Protein AF-X1BA32-F1 (afdb_monomer_lite)

pLDDT: mean 87.83, std 12.62, range [53.78, 96.69]

InterPro domains:
  IPR036918 Pyruvate kinase, C-terminal domain superfamily [G3DSA:3.40.1380.20] (1-70)
  IPR036918 Pyruvate kinase, C-terminal domain superfamily [SSF52935] (2-60)

Sequence (70 aa):
METVYFNKKGKQNTEETLKLAKKIADEKSIDDIVLASTTGYTAEKAIEICEGLKLIVVGIGRSNKKDADS

Radius of gyration: 15.99 Å; chains: 1; bounding box: 28×53×26 Å

Secondary structure (DSSP, 8-state):
------SS-SGGGHHHHHHHHHHHHHHHT--EEEEE-SSSHHHHHHHHHTTTSEEEEE------------

Structure (mmCIF, N/CA/C/O backbone):
data_AF-X1BA32-F1
#
_entry.id   AF-X1BA32-F1
#
loop_
_atom_site.group_PDB
_atom_site.id
_atom_site.type_symbol
_atom_site.label_atom_id
_atom_site.label_alt_id
_atom_site.label_comp_id
_atom_site.label_asym_id
_atom_site.label_entity_id
_atom_site.label_seq_id
_atom_site.pdbx_PDB_ins_code
_atom_site.Cartn_x
_atom_site.Cartn_y
_atom_site.Cartn_z
_atom_site.occupancy
_atom_site.B_iso_or_equiv
_atom_site.auth_seq_id
_atom_site.auth_comp_id
_atom_site.auth_asym_id
_atom_site.auth_atom_id
_atom_site.pdbx_PDB_model_num
ATOM 1 N N . MET A 1 1 ? -12.435 15.556 -3.481 1.00 66.38 1 MET A N 1
ATOM 2 C CA . MET A 1 1 ? -11.640 14.375 -3.878 1.00 66.38 1 MET A CA 1
ATOM 3 C C . MET A 1 1 ? -10.322 14.903 -4.402 1.00 66.38 1 MET A C 1
ATOM 5 O O . MET A 1 1 ? -10.340 15.659 -5.363 1.00 66.38 1 MET A O 1
ATOM 9 N N . GLU A 1 2 ? -9.227 14.626 -3.700 1.00 82.31 2 GLU A N 1
ATOM 10 C CA . GLU A 1 2 ? -7.879 15.056 -4.089 1.00 82.31 2 GLU A CA 1
ATOM 11 C C . GLU A 1 2 ? -7.301 14.045 -5.095 1.00 82.31 2 GLU A C 1
ATOM 13 O O . GLU A 1 2 ? -7.573 12.847 -5.001 1.00 82.31 2 GLU A O 1
ATOM 18 N N . THR A 1 3 ? -6.570 14.506 -6.110 1.00 92.06 3 THR A N 1
ATOM 19 C CA . THR A 1 3 ? -5.941 13.642 -7.123 1.00 92.06 3 THR A CA 1
ATOM 20 C C . THR A 1 3 ? -4.549 14.169 -7.423 1.00 92.06 3 THR A C 1
ATOM 22 O O . THR A 1 3 ? -4.390 15.336 -7.770 1.00 92.06 3 THR A O 1
ATOM 25 N N . VAL A 1 4 ? -3.546 13.301 -7.289 1.00 94.06 4 VAL A N 1
ATOM 26 C CA . VAL A 1 4 ? -2.132 13.648 -7.452 1.00 94.06 4 VAL A CA 1
ATOM 27 C C . VAL A 1 4 ? -1.593 13.000 -8.724 1.00 94.06 4 VAL A C 1
ATOM 29 O O . VAL A 1 4 ? -1.760 11.799 -8.935 1.00 94.06 4 VAL A O 1
ATOM 32 N N . TYR A 1 5 ? -0.932 13.796 -9.565 1.00 94.62 5 TYR A N 1
ATOM 33 C CA . TYR A 1 5 ? -0.264 13.333 -10.780 1.00 94.62 5 TYR A CA 1
ATOM 34 C C . TYR A 1 5 ? 1.251 13.324 -10.576 1.00 94.62 5 TYR A C 1
ATOM 36 O O . TYR A 1 5 ? 1.849 14.339 -10.224 1.00 94.62 5 TYR A O 1
ATOM 44 N N . PHE A 1 6 ? 1.884 12.179 -10.831 1.00 94.25 6 PHE A N 1
ATOM 45 C CA . PHE A 1 6 ? 3.335 12.040 -10.742 1.00 94.25 6 PHE A CA 1
ATOM 46 C C . PHE A 1 6 ? 4.000 12.292 -12.095 1.00 94.25 6 PHE A C 1
ATOM 48 O O . PHE A 1 6 ? 3.652 11.666 -13.094 1.00 94.25 6 PHE A O 1
ATOM 55 N N . ASN A 1 7 ? 5.036 13.134 -12.110 1.00 93.06 7 ASN A N 1
ATOM 56 C CA . ASN A 1 7 ? 5.790 13.458 -13.329 1.00 93.06 7 ASN A CA 1
ATOM 57 C C . ASN A 1 7 ? 6.567 12.267 -13.914 1.00 93.06 7 ASN A C 1
ATOM 59 O O . ASN A 1 7 ? 6.878 12.243 -15.102 1.00 93.06 7 ASN A O 1
ATOM 63 N N . LYS A 1 8 ? 6.935 11.285 -13.083 1.00 93.62 8 LYS A N 1
ATOM 64 C CA . LYS A 1 8 ? 7.695 10.098 -13.494 1.00 93.62 8 LYS A CA 1
ATOM 65 C C . LYS A 1 8 ? 7.076 8.852 -12.888 1.00 93.62 8 LYS A C 1
ATOM 67 O O . LYS A 1 8 ? 6.716 8.862 -11.717 1.00 93.62 8 LYS A O 1
ATOM 72 N N . LYS A 1 9 ? 7.029 7.759 -13.650 1.00 90.75 9 LYS A N 1
ATOM 73 C CA . LYS A 1 9 ? 6.683 6.423 -13.137 1.00 90.75 9 LYS A CA 1
ATOM 74 C C . LYS A 1 9 ? 7.828 5.833 -12.309 1.00 90.75 9 LYS A C 1
ATOM 76 O O . LYS A 1 9 ? 8.989 6.121 -12.600 1.00 90.75 9 LYS A O 1
ATOM 81 N N . GLY A 1 10 ? 7.523 4.967 -11.344 1.00 88.62 10 GLY A N 1
ATOM 82 C CA . GLY A 1 10 ? 8.524 4.1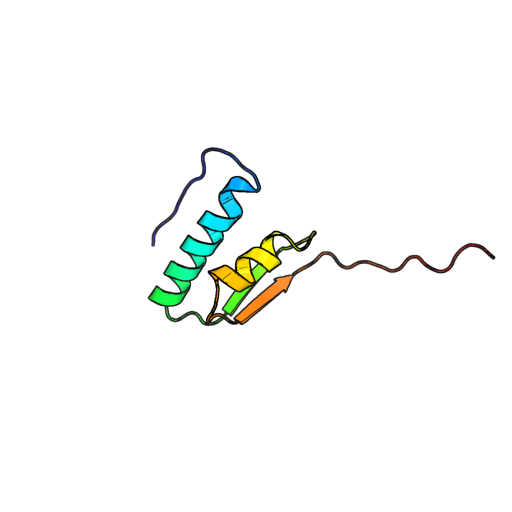35 -10.666 1.00 88.62 10 GLY A CA 1
ATOM 83 C C . GLY A 1 10 ? 8.384 4.066 -9.148 1.00 88.62 10 GLY A C 1
ATOM 84 O O . GLY A 1 10 ? 7.466 4.636 -8.557 1.00 88.62 10 GLY A O 1
ATOM 85 N N . LYS A 1 11 ? 9.329 3.347 -8.526 1.00 86.62 11 LYS A N 1
ATOM 86 C CA . LYS A 1 11 ? 9.345 3.063 -7.082 1.00 86.62 11 LYS A CA 1
ATOM 87 C C . LYS A 1 11 ? 9.379 4.323 -6.221 1.00 86.62 11 LYS A C 1
ATOM 89 O O . LYS A 1 11 ? 8.848 4.281 -5.117 1.00 86.62 11 LYS A O 1
ATOM 94 N N . GLN A 1 12 ? 9.927 5.427 -6.730 1.00 90.50 12 GLN A N 1
ATOM 95 C CA . GLN A 1 12 ? 10.013 6.697 -6.009 1.00 90.50 12 GLN A CA 1
ATOM 96 C C . GLN A 1 12 ? 8.648 7.261 -5.589 1.00 90.50 12 GLN A C 1
ATOM 98 O O . GLN A 1 12 ? 8.581 8.026 -4.638 1.00 90.50 12 GLN A O 1
ATOM 103 N N . ASN A 1 13 ? 7.559 6.854 -6.250 1.00 93.81 13 ASN A N 1
ATOM 104 C CA . ASN A 1 13 ? 6.213 7.312 -5.901 1.00 93.81 13 ASN A CA 1
ATOM 105 C C . ASN A 1 13 ? 5.541 6.435 -4.832 1.00 93.81 13 ASN A C 1
ATOM 107 O O . ASN A 1 13 ? 4.454 6.775 -4.376 1.00 93.81 13 ASN A O 1
ATOM 111 N N . THR A 1 14 ? 6.123 5.285 -4.473 1.00 93.62 14 THR A N 1
ATOM 112 C CA . THR A 1 14 ? 5.443 4.257 -3.661 1.00 93.62 14 THR A CA 1
AT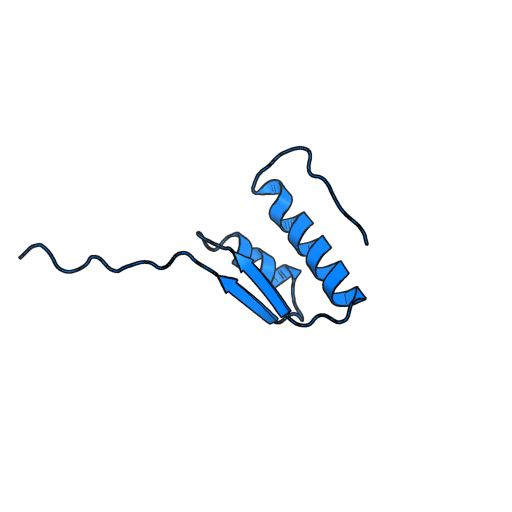OM 113 C C . THR A 1 14 ? 5.081 4.784 -2.278 1.00 93.62 14 THR A C 1
ATOM 115 O O . THR A 1 14 ? 3.931 4.677 -1.868 1.00 93.62 14 THR A O 1
ATOM 118 N N . GLU A 1 15 ? 6.040 5.388 -1.574 1.00 94.69 15 GLU A N 1
ATOM 119 C CA . GLU A 1 15 ? 5.810 5.910 -0.223 1.00 94.69 15 GLU A CA 1
ATOM 120 C C . GLU A 1 15 ? 4.806 7.068 -0.226 1.00 94.69 15 GLU A C 1
ATOM 122 O O . GLU A 1 15 ? 3.887 7.083 0.588 1.00 94.69 15 GLU A O 1
ATOM 127 N N . GLU A 1 16 ? 4.930 7.998 -1.179 1.00 95.25 16 GLU A N 1
ATOM 128 C CA . GLU A 1 16 ? 3.987 9.113 -1.347 1.00 95.25 16 GLU A CA 1
ATOM 129 C C . GLU A 1 16 ? 2.563 8.598 -1.608 1.00 95.25 16 GLU A C 1
ATOM 131 O O . GLU A 1 16 ? 1.599 9.048 -0.994 1.00 95.25 16 GLU A O 1
ATOM 136 N N . THR A 1 17 ? 2.436 7.591 -2.477 1.00 95.56 17 THR A N 1
ATOM 137 C CA . THR A 1 17 ? 1.149 6.970 -2.815 1.00 95.56 17 THR A CA 1
ATOM 138 C C . THR A 1 17 ? 0.511 6.321 -1.587 1.00 95.56 17 THR A C 1
ATOM 140 O O . THR A 1 17 ? -0.683 6.499 -1.361 1.00 95.56 17 THR A O 1
ATOM 143 N N . LEU A 1 18 ? 1.292 5.606 -0.770 1.00 95.94 18 LEU A N 1
ATOM 144 C CA . LEU A 1 18 ? 0.802 4.976 0.461 1.00 95.94 18 LEU A CA 1
ATOM 145 C C . LEU A 1 18 ? 0.346 6.015 1.495 1.00 95.94 18 LEU A C 1
ATOM 147 O O . LEU A 1 18 ? -0.705 5.841 2.108 1.00 95.94 18 LEU A O 1
ATOM 151 N N . LYS A 1 19 ? 1.083 7.123 1.650 1.00 95.69 19 LYS A N 1
ATOM 152 C CA . LYS A 1 19 ? 0.703 8.226 2.552 1.00 95.69 19 LYS A CA 1
ATOM 153 C C . LYS A 1 19 ? -0.604 8.889 2.121 1.00 95.69 19 LYS A C 1
ATOM 155 O O . LYS A 1 19 ? -1.480 9.112 2.953 1.00 95.69 19 LYS A O 1
ATOM 160 N N . LEU A 1 20 ? -0.756 9.164 0.824 1.00 95.56 20 LEU A N 1
ATOM 161 C CA . LEU A 1 20 ? -1.987 9.730 0.265 1.00 95.56 20 LEU A CA 1
ATOM 162 C C . LEU A 1 20 ? -3.173 8.775 0.437 1.00 95.56 20 LEU A C 1
ATOM 164 O O . LEU A 1 20 ? -4.251 9.202 0.841 1.00 95.56 20 LEU A O 1
ATOM 168 N N . ALA A 1 21 ? -2.969 7.482 0.175 1.00 95.00 21 ALA A N 1
ATOM 169 C CA . ALA A 1 21 ? -4.004 6.469 0.347 1.00 95.00 21 ALA A CA 1
ATOM 170 C C . ALA A 1 21 ? -4.449 6.352 1.811 1.00 95.00 21 ALA A C 1
ATOM 172 O O . ALA A 1 21 ? -5.651 6.348 2.068 1.00 95.00 21 ALA A O 1
ATOM 173 N N . LYS A 1 22 ? -3.504 6.333 2.762 1.00 95.06 22 LYS A N 1
ATOM 174 C CA . LYS A 1 22 ? -3.816 6.331 4.197 1.00 95.06 22 LYS A CA 1
ATOM 175 C C . LYS A 1 22 ? -4.619 7.559 4.605 1.00 95.06 22 LYS A C 1
ATOM 177 O O . LYS A 1 22 ? -5.674 7.407 5.199 1.00 95.06 22 LYS A O 1
ATOM 182 N N . LYS A 1 23 ? -4.166 8.758 4.226 1.00 95.19 23 LYS A N 1
ATOM 183 C CA . LYS A 1 23 ? -4.872 10.011 4.534 1.00 95.19 23 LYS A CA 1
ATOM 184 C C . LYS A 1 23 ? -6.334 9.949 4.082 1.00 95.19 23 LYS A C 1
ATOM 186 O O . LYS A 1 23 ? -7.231 10.294 4.839 1.00 95.19 23 LYS A O 1
ATOM 191 N N . ILE A 1 24 ? -6.576 9.471 2.860 1.00 94.50 24 ILE A N 1
ATOM 192 C CA . ILE A 1 24 ? -7.934 9.330 2.320 1.00 94.50 24 ILE A CA 1
ATOM 193 C C . ILE A 1 24 ? -8.734 8.268 3.083 1.00 94.50 24 ILE A C 1
ATOM 195 O O . ILE A 1 24 ? -9.933 8.453 3.281 1.00 94.50 24 ILE A O 1
ATOM 199 N N . ALA A 1 25 ? -8.103 7.161 3.475 1.00 94.75 25 ALA A N 1
ATOM 200 C CA . ALA A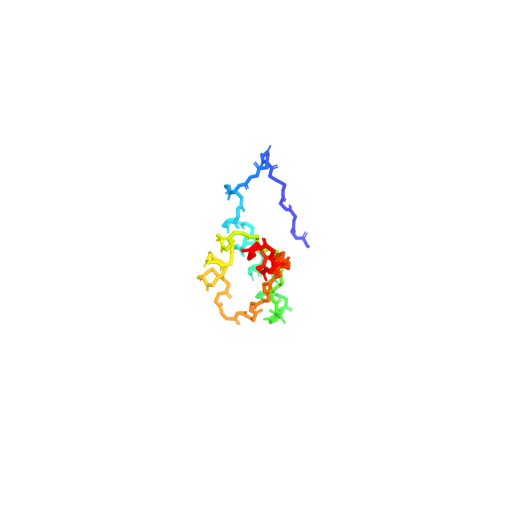 1 25 ? -8.755 6.116 4.252 1.00 94.75 25 ALA A CA 1
ATOM 201 C C . ALA A 1 25 ? -9.186 6.636 5.632 1.00 94.75 25 ALA A C 1
ATOM 203 O O . ALA A 1 25 ? -10.351 6.478 5.990 1.00 94.75 25 ALA A O 1
ATOM 204 N N . ASP A 1 26 ? -8.303 7.357 6.326 1.00 93.94 26 ASP A N 1
ATOM 205 C CA . ASP A 1 26 ? -8.580 7.978 7.624 1.00 93.94 26 ASP A CA 1
ATOM 206 C C . ASP A 1 26 ? -9.721 9.009 7.512 1.00 93.94 26 ASP A C 1
ATOM 208 O O . ASP A 1 26 ? -10.684 8.970 8.278 1.00 93.94 26 ASP A O 1
ATOM 212 N N . GLU A 1 27 ? -9.674 9.890 6.504 1.00 94.88 27 GLU A N 1
ATOM 213 C CA . GLU A 1 27 ? -10.708 10.910 6.252 1.00 94.88 27 GLU A CA 1
ATOM 214 C C . GLU A 1 27 ? -12.083 10.316 5.921 1.00 94.88 27 GLU A C 1
ATOM 216 O O . GLU A 1 27 ? -13.112 10.946 6.171 1.00 94.88 27 GLU A O 1
ATOM 221 N N . LYS A 1 28 ? -12.109 9.126 5.315 1.00 94.56 28 LYS A N 1
ATOM 222 C CA . LYS A 1 28 ? -13.340 8.463 4.868 1.00 94.56 28 LYS A CA 1
ATOM 223 C C . LYS A 1 28 ? -13.776 7.308 5.761 1.00 94.56 28 LYS A C 1
ATOM 225 O O . LYS A 1 28 ? -14.763 6.658 5.420 1.00 94.56 28 LYS A O 1
ATOM 230 N N . SER A 1 29 ? -13.065 7.060 6.860 1.00 94.38 29 SER A N 1
ATOM 231 C CA . SER A 1 29 ? -13.304 5.918 7.749 1.00 94.38 29 SER A CA 1
ATOM 232 C C . SER A 1 29 ? -13.334 4.587 6.983 1.00 94.38 29 SER A C 1
ATOM 234 O O . SER A 1 29 ? -14.264 3.796 7.112 1.00 94.38 29 SER A O 1
ATOM 236 N N . ILE A 1 30 ? -12.342 4.384 6.114 1.00 96.12 30 ILE A N 1
ATOM 237 C CA . ILE A 1 30 ? -12.122 3.126 5.396 1.00 96.12 30 ILE A CA 1
ATOM 238 C C . ILE A 1 30 ? -11.121 2.299 6.194 1.00 96.12 30 ILE A C 1
ATOM 240 O O . ILE A 1 30 ? -10.025 2.778 6.462 1.00 96.12 30 ILE A O 1
ATOM 244 N N . ASP A 1 31 ? -11.466 1.048 6.487 1.00 96.62 31 ASP A N 1
ATOM 245 C CA . ASP A 1 31 ? -10.628 0.170 7.310 1.00 96.62 31 ASP A CA 1
ATOM 246 C C . ASP A 1 31 ? -9.691 -0.734 6.495 1.00 96.62 31 ASP A C 1
ATOM 248 O O . ASP A 1 31 ? -8.685 -1.212 7.012 1.00 96.62 31 ASP A O 1
ATOM 252 N N . ASP A 1 32 ? -10.002 -0.998 5.223 1.00 96.69 32 ASP A N 1
ATOM 253 C CA . ASP A 1 32 ? -9.254 -1.929 4.372 1.00 96.69 32 ASP A CA 1
ATOM 254 C C . ASP A 1 32 ? -8.423 -1.195 3.308 1.00 96.69 32 ASP A C 1
ATOM 256 O O . ASP A 1 32 ? -8.902 -0.281 2.632 1.00 96.69 32 ASP A O 1
ATOM 260 N N . ILE A 1 33 ? -7.199 -1.672 3.067 1.00 95.25 33 ILE A N 1
ATOM 261 C CA . ILE A 1 33 ? -6.366 -1.236 1.942 1.00 95.25 33 ILE A CA 1
ATOM 262 C C . ILE A 1 33 ? -5.842 -2.438 1.149 1.00 95.25 33 ILE A C 1
ATOM 264 O O . ILE A 1 33 ? -5.211 -3.347 1.689 1.00 95.25 33 ILE A O 1
ATOM 268 N N . VAL A 1 34 ? -6.102 -2.443 -0.163 1.00 95.00 34 VAL A N 1
ATOM 269 C CA . VAL A 1 34 ? -5.699 -3.522 -1.080 1.00 95.00 34 VAL A CA 1
ATOM 270 C C . VAL A 1 34 ? -4.561 -3.042 -1.976 1.00 95.00 34 VAL A C 1
ATOM 272 O O . VAL A 1 34 ? -4.680 -2.000 -2.621 1.00 95.00 34 VAL A O 1
ATOM 275 N N . LEU A 1 35 ? -3.470 -3.807 -2.064 1.00 93.50 35 LEU A N 1
ATOM 276 C CA . LEU A 1 35 ? -2.323 -3.467 -2.910 1.00 93.50 35 LEU A CA 1
ATOM 277 C C . LEU A 1 35 ? -1.752 -4.666 -3.660 1.00 93.50 35 LEU A C 1
ATOM 279 O O . LEU A 1 35 ? -1.713 -5.786 -3.155 1.00 93.50 35 LEU A O 1
ATOM 283 N N . ALA A 1 36 ? -1.244 -4.409 -4.864 1.00 91.25 36 ALA A N 1
ATOM 284 C CA . ALA A 1 36 ? -0.479 -5.384 -5.628 1.00 91.25 36 ALA A CA 1
ATOM 285 C C . ALA A 1 36 ? 1.006 -5.301 -5.248 1.00 91.25 36 ALA A C 1
ATOM 287 O O . ALA A 1 36 ? 1.618 -4.235 -5.335 1.00 91.25 36 ALA A O 1
ATOM 288 N N . SER A 1 37 ? 1.611 -6.425 -4.859 1.00 88.75 37 SER A N 1
ATOM 289 C CA . SER A 1 37 ? 3.050 -6.501 -4.597 1.00 88.75 37 SER A CA 1
ATOM 290 C C . SER A 1 37 ? 3.643 -7.785 -5.157 1.00 88.75 37 SER A C 1
ATOM 292 O O . SER A 1 37 ? 3.315 -8.885 -4.727 1.00 88.75 37 SER A O 1
ATOM 294 N N . THR A 1 38 ? 4.546 -7.648 -6.127 1.00 86.50 38 THR A N 1
ATOM 295 C CA . THR A 1 38 ? 5.182 -8.790 -6.798 1.00 86.50 38 THR A CA 1
ATOM 296 C C . THR A 1 38 ? 6.462 -9.241 -6.097 1.00 86.50 38 THR A C 1
ATOM 298 O O . THR A 1 38 ? 6.712 -10.439 -5.985 1.00 86.50 38 THR A O 1
ATOM 301 N N . THR A 1 39 ? 7.271 -8.294 -5.610 1.00 85.00 39 THR A N 1
ATOM 302 C CA . THR A 1 39 ? 8.556 -8.561 -4.937 1.00 85.00 39 THR A CA 1
ATOM 303 C C . THR A 1 39 ? 8.523 -8.299 -3.430 1.00 85.00 39 THR A C 1
ATOM 305 O O . THR A 1 39 ? 9.559 -8.413 -2.789 1.00 85.00 39 THR A O 1
ATOM 308 N N . GLY A 1 40 ? 7.383 -7.891 -2.866 1.00 85.69 40 GLY A N 1
ATOM 309 C CA . GLY A 1 40 ? 7.225 -7.598 -1.434 1.00 85.69 40 GLY A CA 1
ATOM 310 C C . GLY A 1 40 ? 7.582 -6.169 -1.008 1.00 85.69 40 GLY A C 1
ATOM 311 O O . GLY A 1 40 ? 7.047 -5.700 -0.013 1.00 85.69 40 GLY A O 1
ATOM 312 N N . TYR A 1 41 ? 8.380 -5.430 -1.789 1.00 89.25 41 TYR A N 1
ATOM 313 C CA . TYR A 1 41 ? 8.834 -4.067 -1.443 1.00 89.25 41 TYR A CA 1
ATOM 314 C C . TYR A 1 41 ? 7.688 -3.106 -1.077 1.00 89.25 41 TYR A C 1
ATOM 316 O O . TYR A 1 41 ? 7.742 -2.399 -0.077 1.00 89.25 41 TYR A O 1
ATOM 324 N N . THR A 1 42 ? 6.622 -3.088 -1.881 1.00 91.31 42 THR A N 1
ATOM 325 C CA . THR A 1 42 ? 5.453 -2.238 -1.602 1.00 91.31 42 THR A CA 1
ATOM 326 C C . THR A 1 42 ? 4.706 -2.683 -0.346 1.00 91.31 42 THR A C 1
ATOM 328 O O . THR A 1 42 ? 4.201 -1.836 0.380 1.00 91.31 42 THR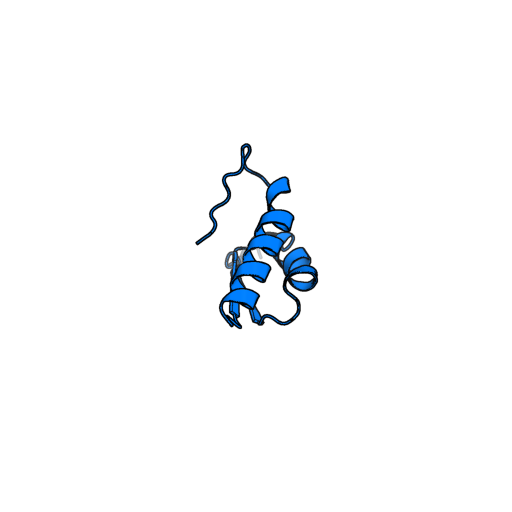 A O 1
ATOM 331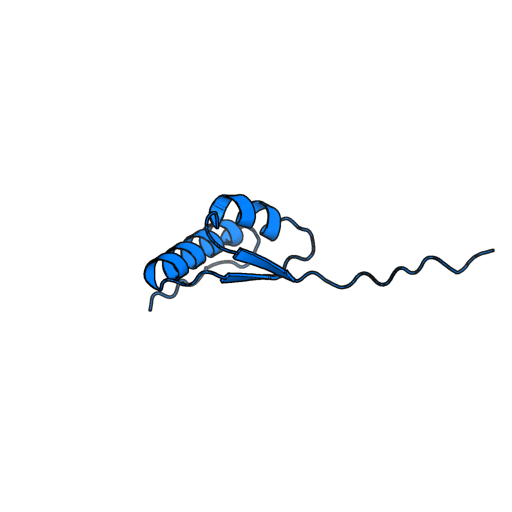 N N . ALA A 1 43 ? 4.636 -3.993 -0.087 1.00 92.12 43 ALA A N 1
ATOM 332 C CA . ALA A 1 43 ? 3.947 -4.527 1.083 1.00 92.12 43 ALA A CA 1
ATOM 333 C C . ALA A 1 43 ? 4.698 -4.184 2.375 1.00 92.12 43 ALA A C 1
ATOM 335 O O . ALA A 1 43 ? 4.074 -3.742 3.330 1.00 92.12 43 ALA A O 1
ATOM 336 N N . GLU A 1 44 ? 6.027 -4.305 2.372 1.00 94.00 44 GLU A N 1
ATOM 337 C CA . GLU A 1 44 ? 6.895 -3.927 3.494 1.00 94.00 44 GLU A CA 1
ATOM 338 C C . GLU A 1 44 ? 6.667 -2.469 3.912 1.00 94.00 44 GLU A C 1
ATOM 340 O O . GLU A 1 44 ? 6.355 -2.186 5.064 1.00 94.00 44 GLU A O 1
ATOM 345 N N . LYS A 1 45 ? 6.698 -1.543 2.947 1.00 94.31 45 LYS A N 1
ATOM 346 C CA . LYS A 1 45 ? 6.438 -0.120 3.206 1.00 94.31 45 LYS A CA 1
ATOM 347 C C . LYS A 1 45 ? 5.010 0.163 3.665 1.00 94.31 45 LYS A C 1
ATOM 349 O O . LYS A 1 45 ? 4.787 1.077 4.455 1.00 94.31 45 LYS A O 1
ATOM 354 N N . ALA A 1 46 ? 4.039 -0.594 3.165 1.00 94.75 46 ALA A N 1
ATOM 355 C CA . ALA A 1 46 ? 2.644 -0.407 3.535 1.00 94.75 46 ALA A CA 1
ATOM 356 C C . ALA A 1 46 ? 2.358 -0.833 4.980 1.00 94.75 46 ALA A C 1
ATOM 358 O O . ALA A 1 46 ? 1.519 -0.207 5.613 1.00 94.75 46 ALA A O 1
ATOM 359 N N . ILE A 1 47 ? 3.065 -1.834 5.514 1.00 94.62 47 ILE A N 1
ATOM 360 C CA . ILE A 1 47 ? 2.927 -2.244 6.921 1.00 94.62 47 ILE A CA 1
ATOM 361 C C . ILE A 1 47 ? 3.278 -1.084 7.861 1.00 94.62 47 ILE A C 1
ATOM 363 O O . ILE A 1 47 ? 2.551 -0.837 8.817 1.00 94.62 47 ILE A O 1
ATOM 367 N N . GLU A 1 48 ? 4.354 -0.351 7.566 1.00 95.00 48 GLU A N 1
ATOM 368 C CA . GLU A 1 48 ? 4.786 0.795 8.376 1.00 95.00 48 GLU A CA 1
ATOM 369 C C . GLU A 1 48 ? 3.875 2.013 8.178 1.00 95.00 48 GLU A C 1
ATOM 371 O O . GLU A 1 48 ? 3.461 2.663 9.133 1.00 95.00 48 GLU A O 1
ATOM 376 N N . ILE A 1 49 ? 3.559 2.349 6.924 1.00 96.31 49 ILE A N 1
ATOM 377 C CA . ILE A 1 49 ? 2.838 3.586 6.615 1.00 96.31 49 ILE A CA 1
ATOM 378 C C . ILE A 1 49 ? 1.358 3.442 6.958 1.00 96.31 49 ILE A C 1
ATOM 380 O O . ILE A 1 49 ? 0.815 4.304 7.643 1.00 96.31 49 ILE A O 1
ATOM 384 N N . CYS A 1 50 ? 0.706 2.367 6.511 1.00 95.31 50 CYS A N 1
ATOM 385 C CA . CYS A 1 50 ? -0.737 2.132 6.628 1.00 95.31 50 CYS A CA 1
ATOM 386 C C . CYS A 1 50 ? -1.138 1.451 7.945 1.00 95.31 50 CYS A C 1
ATOM 388 O O . CYS A 1 50 ? -2.174 0.793 8.002 1.00 95.31 50 CYS A O 1
ATOM 390 N N . GLU A 1 51 ? -0.344 1.621 9.005 1.00 93.69 51 GLU A N 1
ATOM 391 C CA . GLU A 1 51 ? -0.693 1.155 10.348 1.00 93.69 51 GLU A CA 1
ATOM 392 C C . GLU A 1 51 ? -2.097 1.632 10.752 1.00 93.69 51 GLU A C 1
ATOM 394 O O . GLU A 1 51 ? -2.442 2.800 10.538 1.00 93.69 51 GLU A O 1
ATOM 399 N N . GLY A 1 52 ? -2.883 0.720 11.329 1.00 93.12 52 GLY A N 1
ATOM 400 C CA . GLY A 1 52 ? -4.286 0.932 11.695 1.00 93.12 52 GLY A CA 1
ATOM 401 C C . GLY A 1 52 ? -5.284 0.447 10.641 1.00 93.12 52 GLY A C 1
ATOM 402 O O . GLY A 1 52 ? -6.438 0.205 10.980 1.00 93.12 52 GLY A O 1
ATOM 403 N N . LEU A 1 53 ? -4.838 0.226 9.401 1.00 95.69 53 LEU A N 1
ATOM 404 C CA . LEU A 1 53 ? -5.651 -0.345 8.328 1.00 95.69 53 LEU A CA 1
ATOM 405 C C . LEU A 1 53 ? -5.382 -1.843 8.167 1.00 95.69 53 LEU A C 1
ATOM 407 O O . LEU A 1 53 ? -4.266 -2.335 8.352 1.00 95.69 53 LEU A O 1
ATOM 411 N N . LYS A 1 54 ? -6.402 -2.582 7.739 1.00 96.50 54 LYS A N 1
ATOM 412 C CA . LYS A 1 54 ? -6.270 -3.976 7.331 1.00 96.50 54 LYS A CA 1
ATOM 413 C C . LYS A 1 54 ? -5.639 -4.058 5.943 1.00 96.50 54 LYS A C 1
ATOM 415 O O . LYS A 1 54 ? -6.234 -3.694 4.929 1.00 96.50 54 LYS A O 1
ATOM 420 N N . LEU A 1 55 ? -4.414 -4.575 5.912 1.00 95.69 55 LEU A N 1
ATOM 421 C CA . LEU A 1 55 ? -3.605 -4.699 4.706 1.00 95.69 55 LEU A CA 1
ATOM 422 C C . LEU A 1 55 ? -3.908 -5.995 3.939 1.00 95.69 55 LEU A C 1
ATOM 424 O O . LEU A 1 55 ? -3.672 -7.093 4.441 1.00 95.69 55 LEU A O 1
ATOM 428 N N . ILE A 1 56 ? -4.367 -5.875 2.692 1.00 95.25 56 ILE A N 1
ATOM 429 C CA . ILE A 1 56 ? -4.622 -7.003 1.787 1.00 95.25 56 ILE A CA 1
ATOM 430 C C . ILE A 1 56 ? -3.629 -6.937 0.624 1.00 95.25 56 ILE A C 1
ATOM 432 O O . ILE A 1 56 ? -3.706 -6.060 -0.237 1.00 95.25 56 ILE A O 1
ATOM 436 N N . VAL A 1 57 ? -2.691 -7.883 0.580 1.00 92.50 57 VAL A N 1
ATOM 437 C CA . VAL A 1 57 ? -1.634 -7.920 -0.439 1.00 92.50 57 VA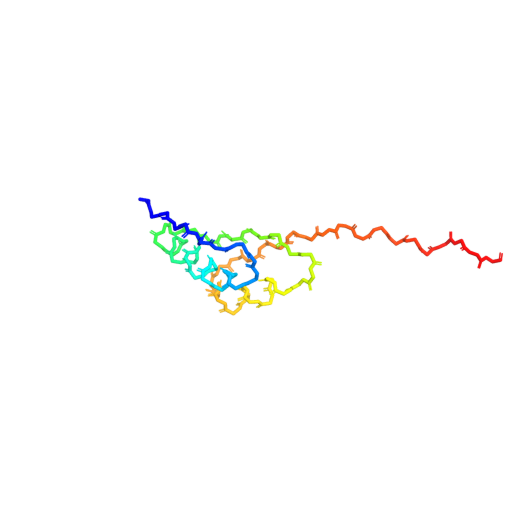L A CA 1
ATOM 438 C C . VAL A 1 57 ? -1.935 -8.985 -1.486 1.00 92.50 57 VAL A C 1
ATOM 440 O O . VAL A 1 57 ? -2.034 -10.170 -1.176 1.00 92.50 57 VAL A O 1
ATOM 443 N N . VAL A 1 58 ? -2.020 -8.566 -2.746 1.00 93.25 58 VAL A N 1
ATOM 444 C CA . VAL A 1 58 ? -2.186 -9.452 -3.900 1.00 93.25 58 VAL A CA 1
ATOM 445 C C . VAL A 1 58 ? -0.836 -9.629 -4.593 1.00 93.25 58 VAL A C 1
ATOM 447 O O . VAL A 1 58 ? -0.263 -8.680 -5.135 1.00 93.25 58 VAL A O 1
ATOM 450 N N . GLY A 1 59 ? -0.312 -10.853 -4.559 1.00 88.50 59 GLY A N 1
ATOM 451 C CA . GLY A 1 59 ? 0.906 -11.247 -5.268 1.00 88.50 59 GLY A CA 1
ATOM 452 C C . GLY A 1 59 ? 0.624 -11.969 -6.585 1.00 88.50 59 GLY A C 1
ATOM 453 O O . GLY A 1 59 ? -0.519 -12.267 -6.925 1.00 88.50 59 GLY A O 1
ATOM 454 N N . ILE A 1 60 ? 1.688 -12.294 -7.324 1.00 84.94 60 ILE A N 1
ATOM 455 C CA . ILE A 1 60 ? 1.599 -13.208 -8.472 1.00 84.94 60 ILE A CA 1
ATOM 456 C C . ILE A 1 60 ? 1.656 -14.641 -7.937 1.00 84.94 60 ILE A C 1
ATOM 458 O O . ILE A 1 60 ? 2.571 -14.986 -7.186 1.00 84.94 60 ILE A O 1
ATOM 462 N N . GLY A 1 61 ? 0.696 -15.480 -8.335 1.00 72.38 61 GLY A N 1
ATOM 463 C CA . GLY A 1 61 ? 0.697 -16.902 -8.000 1.00 72.38 61 GLY A CA 1
ATOM 464 C C . GLY A 1 61 ? 1.947 -17.586 -8.551 1.00 72.38 61 GLY A C 1
ATOM 465 O O . GLY A 1 61 ? 2.160 -17.624 -9.762 1.00 72.38 61 GLY A O 1
ATOM 466 N N . ARG A 1 62 ? 2.794 -18.124 -7.670 1.00 62.44 62 ARG A N 1
ATOM 467 C CA . ARG A 1 62 ? 3.915 -18.977 -8.075 1.00 62.44 62 ARG A CA 1
ATOM 468 C C . ARG A 1 62 ? 3.405 -20.407 -8.213 1.00 62.44 62 ARG A C 1
ATOM 470 O O . ARG A 1 62 ? 3.158 -21.071 -7.214 1.00 62.44 62 ARG A O 1
ATOM 477 N N . SER A 1 63 ? 3.254 -20.888 -9.444 1.00 55.12 63 SER A N 1
ATOM 478 C CA . SER A 1 63 ? 3.119 -22.321 -9.708 1.00 55.12 63 SER A CA 1
ATOM 479 C C . SER A 1 63 ? 4.471 -22.992 -9.446 1.00 55.12 63 SER A C 1
ATOM 481 O O . SER A 1 63 ? 5.446 -22.701 -10.143 1.00 55.12 63 SER A O 1
ATOM 483 N N . ASN A 1 64 ? 4.551 -23.865 -8.440 1.00 57.22 64 ASN A N 1
ATOM 484 C CA . ASN A 1 64 ? 5.736 -24.687 -8.200 1.00 57.22 64 ASN A CA 1
ATOM 485 C C . ASN A 1 64 ? 5.910 -25.663 -9.371 1.00 57.22 64 ASN A C 1
ATOM 487 O O . ASN A 1 64 ? 5.183 -26.642 -9.471 1.00 57.22 64 ASN A O 1
ATOM 491 N N . LYS A 1 65 ? 6.885 -25.413 -10.249 1.00 54.06 65 LYS A N 1
ATOM 492 C CA . LYS A 1 65 ? 7.422 -26.432 -11.159 1.00 54.06 65 LYS A CA 1
ATOM 493 C C . LYS A 1 65 ? 8.621 -27.088 -10.461 1.00 54.06 65 LYS A C 1
ATOM 495 O O . LYS A 1 65 ? 9.770 -26.783 -10.752 1.00 54.06 65 LYS A O 1
ATOM 500 N N . LYS A 1 66 ? 8.342 -27.907 -9.448 1.00 57.31 66 LYS A N 1
ATOM 501 C CA . LYS A 1 66 ? 9.247 -28.961 -8.975 1.00 57.31 66 LYS A CA 1
ATOM 502 C C . LYS A 1 66 ? 8.494 -30.239 -9.282 1.00 57.31 66 LYS A C 1
ATOM 504 O O . LYS A 1 66 ? 7.463 -30.409 -8.658 1.00 57.31 66 LYS A O 1
ATOM 509 N N . ASP A 1 67 ? 8.917 -30.947 -10.325 1.00 61.09 67 ASP A N 1
ATOM 510 C CA . ASP A 1 67 ? 8.636 -32.355 -10.660 1.00 61.09 67 ASP A CA 1
ATOM 511 C C . ASP A 1 67 ? 8.896 -32.529 -12.167 1.00 61.09 67 ASP A C 1
ATOM 513 O O . ASP A 1 67 ? 7.974 -32.581 -12.975 1.00 61.09 67 ASP A O 1
ATOM 517 N N . ALA A 1 68 ? 10.170 -32.496 -12.560 1.00 58.88 68 ALA A N 1
ATOM 518 C CA . ALA A 1 68 ? 10.671 -33.054 -13.819 1.00 58.88 68 ALA A CA 1
ATOM 519 C C . ALA A 1 68 ? 12.196 -32.930 -13.802 1.00 58.88 68 ALA A C 1
ATOM 521 O O . ALA A 1 68 ? 12.735 -31.884 -14.150 1.00 58.88 68 ALA A O 1
ATOM 522 N N . ASP A 1 69 ? 12.842 -33.933 -13.217 1.00 60.03 69 ASP A N 1
ATOM 523 C CA . ASP A 1 69 ? 14.000 -34.631 -13.790 1.00 60.03 69 ASP A CA 1
ATOM 524 C C . ASP A 1 69 ? 14.497 -35.619 -12.722 1.00 60.03 69 ASP A C 1
ATOM 526 O O . ASP A 1 69 ? 15.203 -35.264 -11.776 1.00 60.03 69 ASP A O 1
ATOM 530 N N . SER A 1 70 ? 14.002 -36.857 -12.839 1.00 53.78 70 SER A N 1
ATOM 531 C CA . SER A 1 70 ? 14.667 -38.077 -12.365 1.00 53.78 70 SER A CA 1
ATOM 532 C C . SER A 1 70 ? 15.378 -38.712 -13.547 1.00 53.78 70 SER A C 1
ATOM 534 O O . SER A 1 70 ? 14.792 -38.653 -14.652 1.00 53.78 70 SER A O 1
#

Foldseek 3Di:
DDDDDDPDDDPVCLLVVLLVVLVVCVVVVNQEDEDEDAPCPSVVSNCVRNPRHHYHYDYDDDDDPDDDDD

Organism: NCBI:txid412755